Protein AF-A0A1Z8ZMF3-F1 (afdb_monomer)

Mean predicted aligned error: 8.57 Å

Radius of gyration: 17.31 Å; Cα contacts (8 Å, |Δi|>4): 51; chains: 1; bounding box: 37×16×49 Å

Structure (mmCIF, N/CA/C/O backbone):
data_AF-A0A1Z8ZMF3-F1
#
_entry.id   AF-A0A1Z8ZMF3-F1
#
loop_
_atom_site.group_PDB
_atom_site.id
_atom_site.type_symbol
_atom_site.label_atom_id
_atom_site.label_alt_id
_atom_site.label_comp_id
_atom_site.label_asym_id
_atom_site.label_entity_id
_atom_site.label_seq_id
_atom_site.pdbx_PDB_ins_code
_atom_site.Cartn_x
_atom_site.Cartn_y
_atom_site.Cartn_z
_atom_site.occupancy
_atom_site.B_iso_or_equiv
_atom_site.auth_seq_id
_atom_site.auth_comp_id
_atom_site.auth_asym_id
_atom_site.auth_atom_id
_atom_site.pdbx_PDB_model_num
ATOM 1 N N . MET A 1 1 ? -14.243 -5.487 26.532 1.00 49.50 1 MET A N 1
ATOM 2 C CA . MET A 1 1 ? -15.171 -5.182 25.422 1.00 49.50 1 MET A CA 1
ATOM 3 C C . MET A 1 1 ? -14.603 -4.172 24.410 1.00 49.50 1 MET A C 1
ATOM 5 O O . MET A 1 1 ? -14.605 -4.503 23.241 1.00 49.50 1 MET A O 1
ATOM 9 N N . LYS A 1 2 ? -13.911 -3.077 24.791 1.00 56.62 2 LYS A N 1
ATOM 10 C CA . LYS A 1 2 ? -13.139 -2.220 23.836 1.00 56.62 2 LYS A CA 1
ATOM 11 C C . LYS A 1 2 ? -12.019 -2.920 23.024 1.00 56.62 2 LYS A C 1
ATOM 13 O O . LYS A 1 2 ? -11.589 -2.413 21.992 1.00 56.62 2 LYS A O 1
ATOM 18 N N . LYS A 1 3 ? -11.527 -4.078 23.487 1.00 59.25 3 LYS A N 1
ATOM 19 C CA . LYS A 1 3 ? -10.398 -4.810 22.874 1.00 59.25 3 LYS A CA 1
ATOM 20 C C . LYS A 1 3 ? -10.718 -5.386 21.487 1.00 59.25 3 LYS A C 1
ATOM 22 O O . LYS A 1 3 ? -9.824 -5.420 20.648 1.00 59.25 3 LYS A O 1
ATOM 27 N N . ASN A 1 4 ? -11.959 -5.815 21.239 1.00 67.56 4 ASN A N 1
ATOM 28 C CA . ASN A 1 4 ? -12.325 -6.446 19.965 1.00 67.56 4 ASN A CA 1
ATOM 29 C C . ASN A 1 4 ? -12.343 -5.433 18.819 1.00 67.56 4 ASN A C 1
ATOM 31 O O . ASN A 1 4 ? -11.802 -5.722 17.754 1.00 67.56 4 ASN A O 1
ATOM 35 N N . TYR A 1 5 ? -12.858 -4.230 19.077 1.00 70.88 5 TYR A N 1
ATOM 36 C CA . TYR A 1 5 ? -12.809 -3.122 18.128 1.00 70.88 5 TYR A CA 1
ATOM 37 C C . TYR A 1 5 ? -11.363 -2.735 17.790 1.00 70.88 5 TYR A C 1
ATOM 39 O O . TYR A 1 5 ? -10.981 -2.685 16.623 1.00 70.88 5 TYR A O 1
ATOM 47 N N . TRP A 1 6 ? -10.518 -2.56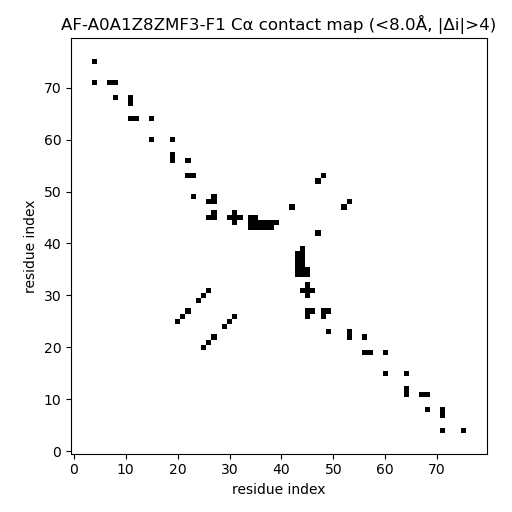3 18.816 1.00 72.06 6 TRP A N 1
ATOM 48 C CA . TRP A 1 6 ? -9.113 -2.196 18.624 1.00 72.06 6 TRP A CA 1
ATOM 49 C C . TRP A 1 6 ? -8.334 -3.247 17.826 1.00 72.06 6 TRP A C 1
ATOM 51 O O . TRP A 1 6 ? -7.631 -2.902 16.882 1.00 72.06 6 TRP A O 1
ATOM 61 N N . ASN A 1 7 ? -8.506 -4.535 18.143 1.00 78.56 7 ASN A N 1
ATOM 62 C CA . ASN A 1 7 ? -7.863 -5.618 17.397 1.00 78.56 7 ASN A CA 1
ATOM 63 C C . ASN A 1 7 ? -8.343 -5.701 15.941 1.00 78.56 7 ASN A C 1
ATOM 65 O O . ASN A 1 7 ? -7.544 -6.021 15.062 1.00 78.56 7 ASN A O 1
ATOM 69 N N . ALA A 1 8 ? -9.622 -5.428 15.671 1.00 81.00 8 ALA A N 1
ATOM 70 C CA . ALA A 1 8 ? -10.170 -5.475 14.320 1.00 81.00 8 ALA A CA 1
ATOM 71 C C . ALA A 1 8 ? -9.610 -4.339 13.445 1.00 81.00 8 ALA A C 1
ATOM 73 O O . ALA A 1 8 ? -9.135 -4.596 12.336 1.00 81.00 8 ALA A O 1
ATOM 74 N N . SER A 1 9 ? -9.567 -3.114 13.976 1.00 80.44 9 SER A N 1
ATOM 75 C CA . SER A 1 9 ? -8.954 -1.963 13.303 1.00 80.44 9 SER A CA 1
ATOM 76 C C . SER A 1 9 ? -7.448 -2.155 13.112 1.00 80.44 9 SER A C 1
ATOM 78 O O . SER A 1 9 ? -6.930 -1.912 12.025 1.00 80.44 9 SER A O 1
ATOM 80 N N . LEU A 1 10 ? -6.745 -2.687 14.121 1.00 83.56 10 LEU A N 1
ATOM 81 C CA . LEU A 1 10 ? -5.313 -2.980 14.028 1.00 83.56 10 LEU A CA 1
ATOM 82 C C . LEU A 1 10 ? -5.019 -4.034 12.952 1.00 83.56 10 LEU A C 1
ATOM 84 O O . LEU A 1 10 ? -4.067 -3.886 12.193 1.00 83.56 10 LEU A O 1
ATOM 88 N N . ARG A 1 11 ? -5.851 -5.079 12.852 1.00 86.44 11 ARG A N 1
ATOM 89 C CA . ARG A 1 11 ? -5.719 -6.136 11.841 1.00 86.44 11 ARG A CA 1
ATOM 90 C C . ARG A 1 11 ? -5.974 -5.616 10.424 1.00 86.44 11 ARG A C 1
ATOM 92 O O . ARG A 1 11 ? -5.290 -6.062 9.505 1.00 86.44 11 ARG A O 1
ATOM 99 N N . LEU A 1 12 ? -6.900 -4.668 10.241 1.00 86.69 12 LEU A N 1
ATOM 100 C CA . LEU A 1 12 ? -7.064 -3.965 8.963 1.00 86.69 12 LEU A CA 1
ATOM 101 C C . LEU A 1 12 ? -5.811 -3.171 8.606 1.00 86.69 12 LEU A C 1
ATOM 103 O O . LEU A 1 12 ? -5.278 -3.350 7.515 1.00 86.69 12 LEU A O 1
ATOM 107 N N . THR A 1 13 ? -5.322 -2.337 9.526 1.00 86.75 13 THR A N 1
ATOM 108 C CA . THR A 1 13 ? -4.127 -1.516 9.296 1.00 86.75 13 THR A CA 1
ATOM 109 C C . THR A 1 13 ? -2.911 -2.382 8.971 1.00 86.75 13 THR A C 1
ATOM 111 O O . THR A 1 13 ? -2.208 -2.095 8.008 1.00 86.75 13 THR A O 1
ATOM 114 N N . LEU A 1 14 ? -2.698 -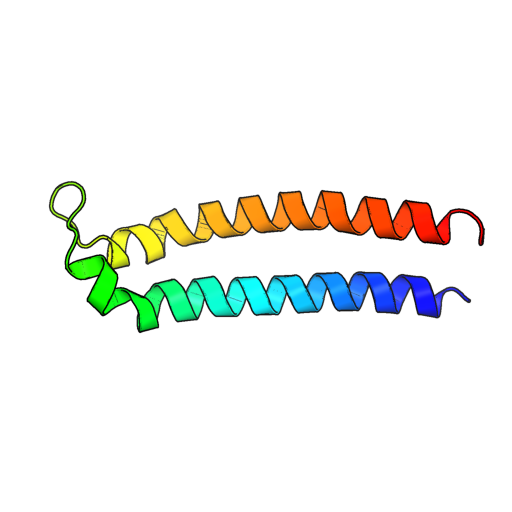3.482 9.703 1.00 88.75 14 LEU A N 1
ATOM 115 C CA . LEU A 1 14 ? -1.636 -4.456 9.423 1.00 88.75 14 LEU A CA 1
ATOM 116 C C . LEU A 1 14 ? -1.792 -5.096 8.040 1.00 88.75 14 LEU A C 1
ATOM 118 O O . LEU A 1 14 ? -0.815 -5.183 7.305 1.00 88.75 14 LEU A O 1
ATOM 122 N N . GLY A 1 15 ? -3.011 -5.495 7.663 1.00 88.56 15 GLY A N 1
ATOM 123 C CA . GLY A 1 15 ? -3.287 -6.053 6.340 1.00 88.56 15 GLY A CA 1
ATOM 124 C C . GLY A 1 15 ? -2.988 -5.063 5.214 1.00 88.56 15 GLY A C 1
ATOM 125 O O . GLY A 1 15 ? -2.337 -5.424 4.235 1.00 88.56 15 GLY A O 1
ATOM 126 N N . LEU A 1 16 ? -3.394 -3.801 5.368 1.00 86.75 16 LEU A N 1
ATOM 127 C CA . LEU A 1 16 ? -3.069 -2.752 4.403 1.00 86.75 16 LEU A CA 1
ATOM 128 C C . LEU A 1 16 ? -1.572 -2.471 4.334 1.00 86.75 16 LEU A C 1
ATOM 130 O O . LEU A 1 16 ? -1.060 -2.265 3.241 1.00 86.75 16 LEU A O 1
ATOM 134 N N . LEU A 1 17 ? -0.869 -2.491 5.466 1.00 8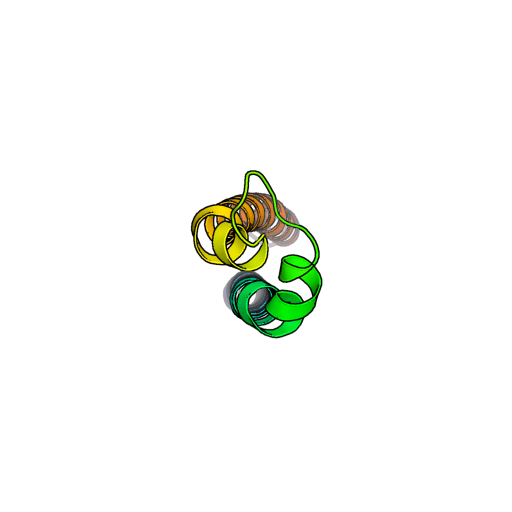7.44 17 LEU A N 1
ATOM 135 C CA . LEU A 1 17 ? 0.578 -2.304 5.504 1.00 87.44 17 LEU A CA 1
ATOM 136 C C . LEU A 1 17 ? 1.304 -3.453 4.791 1.00 87.44 17 LEU A C 1
ATOM 138 O O . LEU A 1 17 ? 2.254 -3.214 4.052 1.00 87.44 17 LEU A O 1
ATOM 142 N N . SER A 1 18 ? 0.829 -4.691 4.959 1.00 87.50 18 SER A N 1
ATOM 143 C CA . SER A 1 18 ? 1.342 -5.852 4.227 1.00 87.50 18 SER A CA 1
ATOM 144 C C . SER A 1 18 ? 1.082 -5.740 2.727 1.00 87.50 18 SER A C 1
ATOM 146 O O . SER A 1 18 ? 1.989 -6.005 1.946 1.00 87.50 18 SER A O 1
ATOM 148 N N . ILE A 1 19 ? -0.114 -5.314 2.305 1.00 85.50 19 ILE A N 1
ATOM 149 C CA . ILE A 1 19 ? -0.415 -5.089 0.881 1.00 85.50 19 ILE A CA 1
ATOM 150 C C . ILE A 1 19 ? 0.449 -3.954 0.334 1.00 85.50 19 ILE A C 1
ATOM 152 O O . ILE A 1 19 ? 1.040 -4.096 -0.728 1.00 85.50 19 ILE A O 1
ATOM 156 N N . TRP A 1 20 ? 0.572 -2.850 1.066 1.00 85.62 20 TRP A N 1
ATOM 157 C CA . TRP A 1 20 ? 1.432 -1.735 0.692 1.00 85.62 20 TRP A CA 1
ATOM 158 C C . TRP A 1 20 ? 2.886 -2.178 0.515 1.00 85.62 20 TRP A C 1
ATOM 160 O O . TRP A 1 20 ? 3.514 -1.822 -0.481 1.00 85.62 20 TRP A O 1
ATOM 170 N N . PHE A 1 21 ? 3.400 -2.998 1.435 1.00 85.06 21 PHE A N 1
ATOM 171 C CA . PHE A 1 21 ? 4.738 -3.572 1.351 1.00 85.06 21 PHE A CA 1
ATOM 172 C C . PHE A 1 21 ? 4.872 -4.502 0.142 1.00 85.06 21 PHE A C 1
ATOM 174 O O . PHE A 1 21 ? 5.802 -4.350 -0.643 1.00 85.06 21 PHE A O 1
ATOM 181 N N . LEU A 1 22 ? 3.921 -5.415 -0.068 1.00 84.19 22 LEU A N 1
ATOM 182 C CA . LEU A 1 22 ? 3.918 -6.325 -1.215 1.00 84.19 22 LEU A CA 1
ATOM 183 C C . LEU A 1 22 ? 3.823 -5.589 -2.544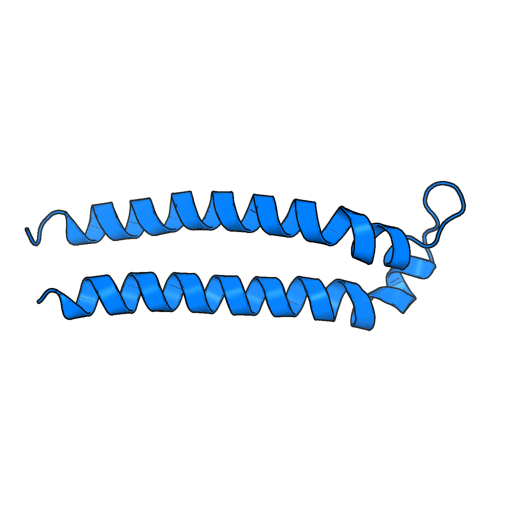 1.00 84.19 22 LEU A C 1
ATOM 185 O O . LEU A 1 22 ? 4.459 -5.998 -3.503 1.00 84.19 22 LEU A O 1
ATOM 189 N N . VAL A 1 23 ? 3.054 -4.511 -2.627 1.00 77.25 23 VAL A N 1
ATOM 190 C CA . VAL A 1 23 ? 2.935 -3.756 -3.868 1.00 77.25 23 VAL A CA 1
ATOM 191 C C . VAL A 1 23 ? 4.169 -2.881 -4.081 1.00 77.25 23 VAL A C 1
ATOM 193 O O . VAL A 1 23 ? 4.732 -2.894 -5.167 1.00 77.25 23 VAL A O 1
ATOM 196 N N . SER A 1 24 ? 4.663 -2.187 -3.057 1.00 78.00 24 SER A N 1
ATOM 197 C CA . SER A 1 24 ? 5.861 -1.344 -3.189 1.00 78.00 24 SER A CA 1
ATOM 198 C C . SER A 1 24 ? 7.112 -2.177 -3.491 1.00 78.00 24 SER A C 1
ATOM 200 O O . SER A 1 24 ? 7.908 -1.816 -4.354 1.00 78.00 24 SER A O 1
ATOM 202 N N . PHE A 1 25 ? 7.269 -3.321 -2.821 1.00 76.56 25 PHE A N 1
ATOM 203 C CA . PHE A 1 25 ? 8.422 -4.210 -2.969 1.00 76.56 25 PHE A CA 1
ATOM 204 C C . PHE 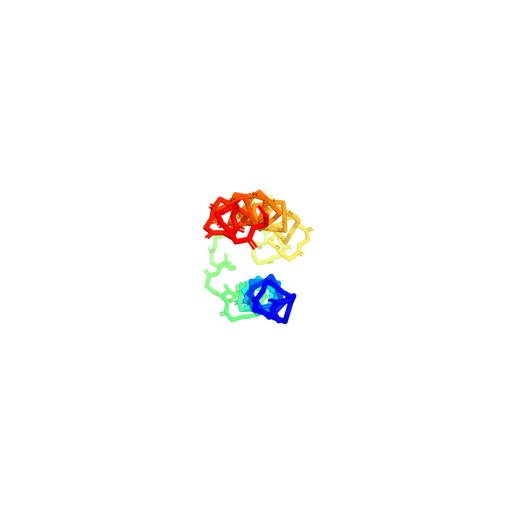A 1 25 ? 8.238 -5.196 -4.132 1.00 76.56 25 PHE A C 1
ATOM 206 O O . PHE A 1 25 ? 9.126 -5.368 -4.960 1.00 76.56 25 PHE A O 1
ATOM 213 N N . GLY A 1 26 ? 7.063 -5.814 -4.250 1.00 72.94 26 GLY A N 1
ATOM 214 C CA . GLY A 1 26 ? 6.751 -6.804 -5.282 1.00 72.94 26 GLY A CA 1
ATOM 215 C C . GLY A 1 26 ? 6.529 -6.197 -6.666 1.00 72.94 26 GLY A C 1
ATOM 216 O O . GLY A 1 26 ? 7.074 -6.714 -7.638 1.00 72.94 26 GLY A O 1
ATOM 217 N N . ALA A 1 27 ? 5.811 -5.074 -6.783 1.00 65.94 27 ALA A N 1
ATOM 218 C CA . ALA A 1 27 ? 5.678 -4.400 -8.078 1.00 65.94 27 ALA A CA 1
ATOM 219 C C . ALA A 1 27 ? 6.961 -3.643 -8.466 1.00 65.94 27 ALA A C 1
ATOM 221 O O . ALA A 1 27 ? 7.306 -3.579 -9.641 1.00 65.94 27 ALA A O 1
ATOM 222 N N . GLY A 1 28 ? 7.692 -3.106 -7.480 1.00 63.62 28 GLY A N 1
ATOM 223 C CA . GLY A 1 28 ? 8.912 -2.327 -7.711 1.00 63.62 28 GLY A CA 1
ATOM 224 C C . GLY A 1 28 ? 10.176 -3.144 -8.014 1.00 63.62 28 GLY A C 1
ATOM 225 O O . GLY A 1 28 ? 11.077 -2.613 -8.668 1.00 63.62 28 GLY A O 1
ATOM 226 N N . ILE A 1 29 ? 10.264 -4.399 -7.544 1.00 66.31 29 ILE A N 1
ATOM 227 C CA . ILE A 1 29 ? 11.454 -5.265 -7.688 1.00 66.31 29 ILE A CA 1
ATOM 228 C C . ILE A 1 29 ? 11.135 -6.545 -8.468 1.00 66.31 29 ILE A C 1
ATOM 230 O O . ILE A 1 29 ? 11.833 -6.849 -9.424 1.00 66.31 29 ILE A O 1
ATOM 234 N N . LEU A 1 30 ? 10.082 -7.281 -8.098 1.00 64.81 30 LEU A N 1
ATOM 235 C CA . LEU A 1 30 ? 9.756 -8.592 -8.687 1.00 64.81 30 LEU A CA 1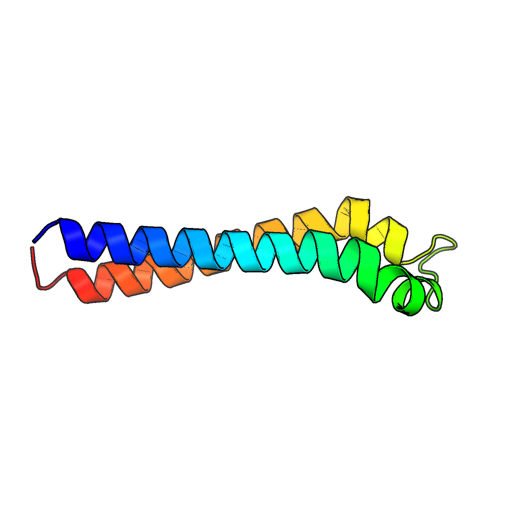
ATOM 236 C C . LEU A 1 30 ? 9.126 -8.474 -10.081 1.00 64.81 30 LEU A C 1
ATOM 238 O O . LEU A 1 30 ? 9.439 -9.251 -10.975 1.00 64.81 30 LEU A O 1
ATOM 242 N N . PHE A 1 31 ? 8.257 -7.483 -10.274 1.00 63.78 31 PHE A N 1
ATOM 243 C CA . PHE A 1 31 ? 7.672 -7.172 -11.581 1.00 63.78 31 PHE A CA 1
ATOM 244 C C . PHE A 1 31 ? 8.485 -6.158 -12.383 1.00 63.78 31 PHE A C 1
ATOM 246 O O . PHE A 1 31 ? 8.087 -5.848 -13.501 1.00 63.78 31 PHE A O 1
ATOM 253 N N . ARG A 1 32 ? 9.619 -5.666 -11.863 1.00 63.59 32 ARG A N 1
ATOM 254 C CA . ARG A 1 32 ? 10.469 -4.708 -12.582 1.00 63.59 32 ARG A CA 1
ATOM 255 C C . ARG A 1 32 ? 10.911 -5.265 -13.933 1.00 63.59 32 ARG A C 1
ATOM 257 O O . ARG A 1 32 ? 10.686 -4.604 -14.934 1.00 63.59 32 ARG A O 1
ATOM 264 N N . ASP A 1 33 ? 11.430 -6.492 -13.971 1.00 61.69 33 ASP A N 1
ATOM 265 C CA . ASP A 1 33 ? 11.886 -7.129 -15.217 1.00 61.69 33 ASP A CA 1
ATOM 266 C C . ASP A 1 33 ? 10.746 -7.384 -16.222 1.00 61.69 33 ASP A C 1
ATOM 268 O O . ASP A 1 33 ? 10.948 -7.305 -17.432 1.00 61.69 33 ASP A O 1
ATOM 272 N N . PHE A 1 34 ? 9.528 -7.661 -15.740 1.00 67.06 34 PHE A N 1
ATOM 273 C CA . PHE A 1 34 ? 8.357 -7.868 -16.603 1.00 67.06 34 PHE A CA 1
ATOM 274 C C . PHE A 1 34 ? 7.772 -6.544 -17.114 1.00 67.06 34 PHE A C 1
ATOM 276 O O . PHE A 1 34 ? 7.316 -6.452 -18.251 1.00 67.06 34 PHE A O 1
ATOM 283 N N . LEU A 1 35 ? 7.790 -5.503 -16.280 1.00 61.78 35 LEU A N 1
ATOM 284 C CA . LEU A 1 35 ? 7.307 -4.169 -16.620 1.00 61.78 35 LEU A CA 1
ATOM 285 C C . LEU A 1 35 ? 8.295 -3.414 -17.512 1.00 61.78 35 LEU A C 1
ATOM 287 O O . LEU A 1 35 ? 7.847 -2.692 -18.392 1.00 61.78 35 LEU A O 1
ATOM 291 N N . ASP A 1 36 ? 9.604 -3.622 -17.367 1.00 63.56 36 ASP A N 1
ATOM 292 C CA . ASP A 1 36 ? 10.632 -3.009 -18.225 1.00 63.56 36 ASP A CA 1
ATOM 293 C C . ASP A 1 36 ? 10.564 -3.470 -19.689 1.00 63.56 36 ASP A C 1
ATOM 295 O O . ASP A 1 36 ? 11.089 -2.788 -20.570 1.00 63.56 36 ASP A O 1
ATOM 299 N N . GLN A 1 37 ? 9.857 -4.568 -19.992 1.00 65.81 37 GLN A N 1
ATOM 300 C CA . GLN A 1 37 ? 9.519 -4.916 -21.379 1.00 65.81 37 GLN A CA 1
ATOM 301 C C . GLN A 1 37 ? 8.580 -3.893 -22.033 1.00 65.81 37 GLN A C 1
ATOM 303 O O . GLN A 1 37 ? 8.573 -3.756 -23.258 1.00 65.81 37 GLN A O 1
ATOM 308 N N . TYR A 1 38 ? 7.804 -3.158 -21.237 1.00 65.94 38 TYR A N 1
ATOM 309 C CA . TYR A 1 38 ? 6.887 -2.134 -21.707 1.00 65.94 38 TYR A CA 1
ATOM 310 C C . TYR A 1 38 ? 7.444 -0.752 -21.345 1.00 65.94 38 TYR A C 1
ATOM 312 O O . TYR A 1 38 ? 7.460 -0.327 -20.197 1.00 65.94 38 TYR A O 1
ATOM 320 N N . ASN A 1 39 ? 7.903 -0.005 -22.344 1.00 64.38 39 ASN A N 1
ATOM 321 C CA . ASN A 1 39 ? 8.374 1.363 -22.140 1.00 64.38 39 ASN A CA 1
ATOM 322 C C . ASN A 1 39 ? 7.216 2.337 -22.369 1.00 64.38 39 ASN A C 1
ATOM 324 O O . ASN A 1 39 ? 6.675 2.406 -23.473 1.00 64.38 39 ASN A O 1
ATOM 328 N N . ILE A 1 40 ? 6.845 3.116 -21.351 1.00 64.88 40 ILE A N 1
ATOM 329 C CA . ILE A 1 40 ? 5.890 4.219 -21.516 1.00 64.88 40 ILE A CA 1
ATOM 330 C C . ILE A 1 40 ? 6.693 5.503 -21.706 1.00 64.88 40 ILE A C 1
ATOM 332 O O . ILE A 1 40 ? 7.394 5.956 -20.805 1.00 64.88 40 ILE A O 1
ATOM 336 N N . GLY A 1 41 ? 6.603 6.092 -22.901 1.00 67.50 41 GLY A N 1
ATOM 337 C CA . GLY A 1 41 ? 7.211 7.396 -23.193 1.00 67.50 41 GLY A CA 1
ATOM 338 C C . GLY A 1 41 ? 8.746 7.415 -23.210 1.00 67.50 41 GLY A C 1
ATOM 339 O O . GLY A 1 41 ? 9.330 8.479 -23.048 1.00 67.50 41 GLY A O 1
ATOM 340 N N . GLY A 1 42 ? 9.399 6.261 -23.396 1.00 69.38 42 GLY A N 1
ATOM 341 C CA . GLY A 1 42 ? 10.864 6.138 -23.451 1.00 69.38 42 GLY A CA 1
ATOM 342 C C . GLY A 1 42 ? 11.545 5.843 -22.110 1.00 69.38 42 GLY A C 1
ATOM 343 O O . GLY A 1 42 ? 12.757 5.650 -22.092 1.00 69.38 42 GLY A O 1
ATOM 344 N N . ALA A 1 43 ? 10.784 5.761 -21.011 1.00 65.88 43 ALA A N 1
ATOM 345 C CA . ALA A 1 43 ? 11.272 5.306 -19.713 1.00 65.88 43 ALA A CA 1
ATOM 346 C C . ALA A 1 43 ? 10.706 3.911 -19.371 1.00 65.88 43 ALA A C 1
ATOM 348 O O . ALA A 1 43 ? 9.544 3.628 -19.698 1.00 65.88 43 ALA A O 1
ATOM 349 N N . PRO A 1 44 ? 11.488 3.059 -18.684 1.00 71.44 44 PRO A N 1
ATOM 350 C CA . PRO A 1 44 ? 11.018 1.757 -18.238 1.00 71.44 44 PRO A CA 1
ATOM 35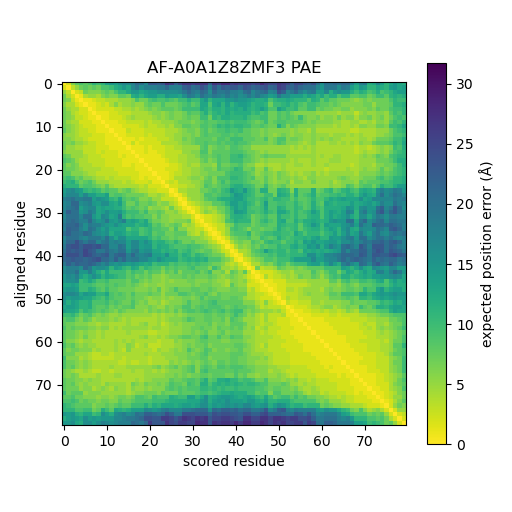1 C C . PRO A 1 44 ? 9.820 1.899 -17.290 1.00 71.44 44 PRO A C 1
ATOM 353 O O . PRO A 1 44 ? 9.857 2.697 -16.344 1.00 71.44 44 PRO A O 1
ATOM 356 N N . LEU A 1 45 ? 8.748 1.130 -17.518 1.00 70.81 45 LEU A N 1
ATOM 357 C CA . LEU A 1 45 ? 7.543 1.175 -16.678 1.00 70.81 45 LEU A CA 1
ATOM 358 C C . LEU A 1 45 ? 7.850 0.871 -15.211 1.00 70.81 45 LEU A C 1
ATOM 360 O O . LEU A 1 45 ? 7.221 1.459 -14.332 1.00 70.81 45 LEU A O 1
ATOM 364 N N . GLY A 1 46 ? 8.838 0.011 -14.936 1.00 71.88 46 GLY A N 1
ATOM 365 C CA . GLY A 1 46 ? 9.279 -0.276 -13.573 1.00 71.88 46 GLY A CA 1
ATOM 366 C C . GLY A 1 46 ? 9.777 0.975 -12.841 1.00 71.88 46 GLY A C 1
ATOM 367 O O . GLY A 1 46 ? 9.507 1.150 -11.651 1.00 71.88 46 GLY A O 1
ATOM 368 N N . PHE A 1 47 ? 10.433 1.895 -13.555 1.00 72.06 47 PHE A N 1
ATOM 369 C CA . PHE A 1 47 ? 10.920 3.157 -12.995 1.00 72.06 47 PHE A CA 1
ATOM 370 C C . PHE A 1 47 ? 9.776 4.144 -12.723 1.00 72.06 47 PHE A C 1
ATOM 372 O O . PHE A 1 47 ? 9.692 4.725 -11.639 1.00 72.06 47 PHE A O 1
ATOM 379 N N . TRP A 1 48 ? 8.844 4.281 -13.671 1.00 75.69 48 TRP A N 1
ATOM 380 C CA . TRP A 1 48 ? 7.641 5.102 -13.494 1.00 75.69 48 TRP A CA 1
ATOM 381 C C . TRP A 1 48 ? 6.784 4.610 -12.320 1.00 75.69 48 TRP A C 1
ATOM 383 O O . TRP A 1 48 ? 6.279 5.405 -11.524 1.00 75.69 48 TRP A O 1
ATOM 393 N N . PHE A 1 49 ? 6.664 3.291 -12.165 1.00 73.31 49 PHE A N 1
ATOM 394 C CA . PHE A 1 49 ? 5.882 2.691 -11.093 1.00 73.31 49 PHE A CA 1
ATOM 395 C C . PHE A 1 49 ? 6.523 2.895 -9.715 1.00 73.31 49 PHE A C 1
ATOM 397 O O . PHE A 1 49 ? 5.821 3.170 -8.742 1.00 73.31 49 PHE A O 1
ATOM 404 N N . ALA A 1 50 ? 7.855 2.837 -9.634 1.00 73.06 50 ALA A N 1
ATOM 405 C CA . ALA A 1 50 ? 8.581 3.121 -8.399 1.00 73.06 50 ALA A CA 1
ATOM 406 C C . ALA A 1 50 ? 8.369 4.568 -7.918 1.00 73.06 50 ALA A C 1
ATOM 408 O O . ALA A 1 50 ? 8.237 4.803 -6.716 1.00 73.06 50 ALA A O 1
ATOM 409 N N . GLN A 1 51 ? 8.301 5.527 -8.848 1.00 71.88 51 GLN A N 1
ATOM 410 C CA . GLN A 1 51 ? 8.241 6.951 -8.520 1.00 71.88 51 GLN A CA 1
ATOM 411 C C . GLN A 1 51 ? 6.813 7.499 -8.392 1.00 71.88 51 GLN A C 1
ATOM 413 O O . GLN A 1 51 ? 6.509 8.163 -7.407 1.00 71.88 51 GLN A O 1
ATOM 418 N N . GLN A 1 52 ? 5.937 7.202 -9.356 1.00 77.12 52 GLN A N 1
ATOM 419 C CA . GLN A 1 52 ? 4.553 7.692 -9.392 1.00 77.12 52 GLN A CA 1
ATOM 420 C C . GLN A 1 52 ? 3.524 6.583 -9.141 1.00 77.12 52 GLN A C 1
ATOM 422 O O . GLN A 1 52 ? 2.472 6.836 -8.562 1.00 77.12 52 GLN A O 1
ATOM 427 N N . GLY A 1 53 ? 3.813 5.333 -9.511 1.00 79.12 53 GLY A N 1
ATOM 428 C CA . GLY A 1 53 ? 2.893 4.213 -9.266 1.00 79.12 53 GLY A CA 1
ATOM 429 C C . GLY A 1 53 ? 2.621 3.973 -7.776 1.00 79.12 53 GLY A C 1
ATOM 430 O O . GLY A 1 53 ? 1.471 3.778 -7.377 1.00 79.12 53 GLY A O 1
ATOM 431 N N . SER A 1 54 ? 3.658 4.061 -6.938 1.00 78.31 54 SER A N 1
ATOM 432 C CA . SER A 1 54 ? 3.554 3.821 -5.492 1.00 78.31 54 SER A CA 1
ATOM 433 C C . SER A 1 54 ? 2.576 4.774 -4.797 1.00 78.31 54 SER A C 1
ATOM 435 O O . SER A 1 54 ? 1.812 4.337 -3.931 1.00 78.31 54 SER A O 1
ATOM 437 N N . ILE A 1 55 ? 2.522 6.046 -5.211 1.00 83.56 55 ILE A N 1
ATOM 438 C CA . ILE A 1 55 ? 1.614 7.020 -4.600 1.00 83.56 55 ILE A CA 1
ATOM 439 C C . ILE A 1 55 ? 0.154 6.789 -5.006 1.00 83.56 55 ILE A C 1
ATOM 441 O O . ILE A 1 55 ? -0.730 6.906 -4.159 1.00 83.56 55 ILE A O 1
ATOM 445 N N . TYR A 1 56 ? -0.120 6.361 -6.245 1.00 84.62 56 TYR A N 1
ATOM 446 C CA . TYR A 1 56 ? -1.480 5.983 -6.657 1.00 84.62 56 TYR A CA 1
ATOM 447 C C . TYR A 1 56 ? -2.006 4.791 -5.855 1.00 84.62 56 TYR A C 1
ATOM 449 O O . TYR A 1 56 ? -3.134 4.817 -5.362 1.00 84.62 56 TYR A O 1
ATOM 457 N N . ILE A 1 57 ? -1.172 3.767 -5.671 1.00 83.06 57 ILE A N 1
ATOM 458 C CA . ILE A 1 57 ? -1.505 2.598 -4.848 1.00 83.06 57 ILE A CA 1
ATOM 459 C C . ILE A 1 57 ? -1.767 3.015 -3.404 1.00 83.06 57 ILE A C 1
ATOM 461 O O . ILE A 1 57 ? -2.727 2.550 -2.792 1.00 83.06 57 ILE A O 1
ATOM 465 N N . PHE A 1 58 ? -0.938 3.908 -2.866 1.00 84.56 58 PHE A N 1
ATOM 466 C CA . PHE A 1 58 ? -1.107 4.423 -1.515 1.00 84.56 58 PHE A CA 1
ATOM 467 C C . PHE A 1 58 ? -2.461 5.126 -1.337 1.00 84.56 58 PHE A C 1
ATOM 469 O O . PHE A 1 58 ? -3.178 4.845 -0.379 1.00 84.56 58 PHE A O 1
ATOM 476 N N . VAL A 1 59 ? -2.872 5.962 -2.294 1.00 88.94 59 VAL A N 1
ATOM 477 C CA . VAL A 1 59 ? -4.190 6.619 -2.270 1.00 88.94 59 VAL A CA 1
ATOM 478 C C . VAL A 1 59 ? -5.332 5.598 -2.346 1.00 88.94 59 VAL A C 1
ATOM 480 O O . VAL A 1 59 ? -6.280 5.687 -1.565 1.00 88.94 59 VAL A O 1
ATOM 483 N N . ILE A 1 60 ? -5.239 4.596 -3.228 1.00 88.81 60 ILE A N 1
ATOM 484 C CA . ILE A 1 60 ? -6.243 3.520 -3.337 1.00 88.81 60 ILE A CA 1
ATOM 485 C C . ILE A 1 60 ? -6.374 2.758 -2.010 1.00 88.81 60 ILE A C 1
ATOM 487 O O . ILE A 1 60 ? -7.487 2.482 -1.559 1.00 88.81 60 ILE A O 1
ATOM 491 N N . LEU A 1 61 ? -5.250 2.460 -1.353 1.00 87.81 61 LEU A N 1
ATOM 492 C CA . LEU A 1 61 ? -5.231 1.812 -0.043 1.00 87.81 61 LEU A CA 1
ATOM 493 C C . LEU A 1 61 ? -5.919 2.663 1.028 1.00 87.81 61 LEU A C 1
ATOM 495 O O . LEU A 1 61 ? -6.675 2.114 1.825 1.00 87.81 61 LEU A O 1
ATOM 499 N N . ILE A 1 62 ? -5.731 3.987 1.030 1.00 87.50 62 ILE A N 1
ATOM 500 C CA . ILE A 1 62 ? -6.431 4.886 1.963 1.00 87.50 62 ILE A CA 1
ATOM 501 C C . ILE A 1 62 ? -7.945 4.853 1.729 1.00 87.50 62 ILE A C 1
ATOM 503 O O . ILE A 1 62 ? -8.711 4.724 2.684 1.00 87.50 62 ILE A O 1
ATOM 507 N N . PHE A 1 63 ? -8.402 4.915 0.476 1.00 91.06 63 PHE A 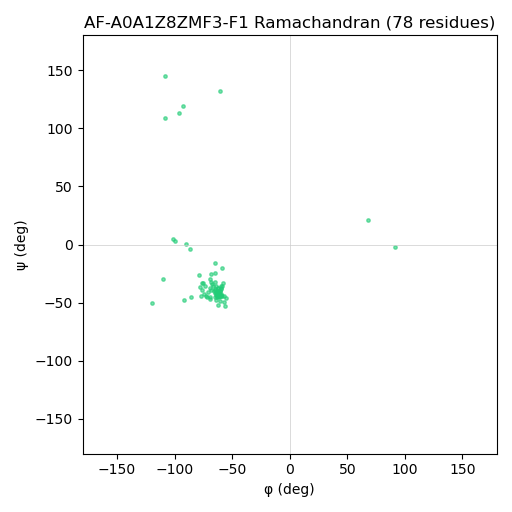N 1
ATOM 508 C CA . PHE A 1 63 ? -9.832 4.791 0.178 1.00 91.06 63 PHE A CA 1
ATOM 509 C C . PHE A 1 63 ? -10.396 3.449 0.655 1.00 91.06 63 PHE A C 1
ATOM 511 O O . PHE A 1 63 ? -11.460 3.406 1.278 1.00 91.06 63 PHE A O 1
ATOM 518 N N . TYR A 1 64 ? -9.663 2.359 0.421 1.00 89.50 64 TYR A N 1
ATOM 519 C CA . TYR A 1 64 ? -10.050 1.033 0.887 1.00 89.50 64 TYR A CA 1
ATOM 520 C C . TYR A 1 64 ? -10.088 0.948 2.419 1.00 89.50 64 TYR A C 1
ATOM 522 O O . TYR A 1 64 ? -11.034 0.393 2.975 1.00 89.50 64 TYR A O 1
ATOM 530 N N . TYR A 1 65 ? -9.116 1.550 3.111 1.00 88.12 65 TYR A N 1
ATOM 531 C CA . TYR A 1 65 ? -9.114 1.671 4.569 1.00 88.12 65 TYR A CA 1
ATOM 532 C C . TYR A 1 65 ? -10.378 2.368 5.070 1.00 88.12 65 TYR A C 1
ATOM 534 O O . TYR A 1 65 ? -11.085 1.817 5.909 1.00 88.12 65 TYR A O 1
ATOM 542 N N . CYS A 1 66 ? -10.685 3.552 4.529 1.00 86.56 66 CYS A N 1
ATOM 543 C CA . CYS A 1 66 ? -11.858 4.339 4.911 1.00 86.56 66 CYS A CA 1
ATOM 544 C C . CYS A 1 66 ? -13.164 3.566 4.688 1.00 86.56 66 CYS A C 1
ATOM 546 O O . CYS A 1 66 ? -14.099 3.686 5.478 1.00 86.56 66 CYS A O 1
ATOM 548 N N . PHE A 1 67 ? -13.244 2.748 3.639 1.00 87.31 67 PHE A N 1
ATOM 549 C CA . PHE A 1 67 ? -14.400 1.885 3.415 1.00 87.31 67 PHE A CA 1
ATOM 550 C C . PHE A 1 67 ? -14.454 0.717 4.413 1.00 87.31 67 PHE A C 1
ATOM 552 O O . PHE A 1 67 ? -15.498 0.435 5.003 1.00 87.31 67 PHE A O 1
ATOM 559 N N . ALA A 1 68 ? -13.324 0.049 4.639 1.00 86.81 68 ALA A N 1
ATOM 560 C CA . ALA A 1 68 ? -13.240 -1.114 5.510 1.00 86.81 68 ALA A CA 1
ATOM 561 C C . ALA A 1 68 ? -13.460 -0.761 6.990 1.00 86.81 68 ALA A C 1
ATOM 563 O O . ALA A 1 68 ? -14.149 -1.502 7.691 1.00 86.81 68 ALA A O 1
ATOM 564 N N . ILE A 1 69 ? -12.935 0.378 7.456 1.00 84.19 69 ILE A N 1
ATOM 565 C CA . ILE A 1 69 ? -13.123 0.849 8.831 1.00 84.19 69 ILE A CA 1
ATOM 566 C C . ILE A 1 69 ? -14.588 1.205 9.095 1.00 84.19 69 ILE A C 1
ATOM 568 O O . ILE A 1 69 ? -15.113 0.789 10.120 1.00 84.19 69 ILE A O 1
ATOM 572 N N . ARG A 1 70 ? -15.290 1.829 8.133 1.00 84.38 70 ARG A N 1
ATOM 573 C CA . ARG A 1 70 ? -16.738 2.092 8.237 1.00 84.38 70 ARG A CA 1
ATOM 574 C C . ARG A 1 70 ? -17.539 0.801 8.393 1.00 84.38 70 ARG A C 1
ATOM 576 O O . ARG A 1 70 ? -18.466 0.748 9.189 1.00 84.38 70 ARG A O 1
ATOM 583 N N . ARG A 1 71 ? -17.148 -0.271 7.696 1.00 82.81 71 ARG A N 1
ATOM 584 C CA . ARG A 1 71 ? -17.784 -1.592 7.837 1.00 82.81 71 ARG A CA 1
ATOM 585 C C . ARG A 1 71 ? -17.508 -2.239 9.199 1.00 82.81 71 ARG A C 1
ATOM 587 O O . ARG A 1 71 ? -18.343 -2.994 9.693 1.00 82.81 71 ARG A O 1
ATOM 594 N N . ILE A 1 72 ? -16.339 -1.992 9.793 1.00 81.06 72 ILE A N 1
ATOM 595 C CA . ILE A 1 72 ? -16.046 -2.412 11.171 1.00 81.06 72 ILE A CA 1
ATOM 596 C C . ILE A 1 72 ? -16.885 -1.587 12.148 1.00 81.06 72 ILE A C 1
ATOM 598 O O . ILE A 1 72 ? -17.539 -2.171 13.003 1.00 81.06 72 ILE A O 1
ATOM 602 N N . GLU A 1 73 ? -16.935 -0.267 11.986 1.00 79.12 73 GLU A N 1
ATOM 603 C CA . GLU A 1 73 ? -17.769 0.626 12.796 1.00 79.12 73 GLU A CA 1
ATOM 604 C C . GLU A 1 73 ? -19.239 0.215 12.781 1.00 79.12 73 GLU A C 1
ATOM 606 O O . GLU A 1 73 ? -19.830 0.103 13.847 1.00 79.12 73 GLU A O 1
ATOM 611 N N . GLU A 1 74 ? -19.815 -0.097 11.616 1.00 78.69 74 GLU A N 1
ATOM 612 C CA . GLU A 1 74 ? -21.197 -0.585 11.513 1.00 78.69 74 GLU A CA 1
ATOM 613 C C . GLU A 1 74 ? -21.420 -1.897 12.270 1.00 78.69 74 GLU A C 1
ATOM 615 O O . GLU A 1 74 ? -22.438 -2.048 12.937 1.00 78.69 74 GLU A O 1
ATOM 620 N N . LYS A 1 75 ? -20.464 -2.832 12.222 1.00 74.06 75 LYS A N 1
ATOM 621 C CA . LYS A 1 75 ? -20.573 -4.118 12.931 1.00 74.06 75 LYS A CA 1
ATOM 622 C C . LYS A 1 75 ? -20.490 -3.998 14.449 1.00 74.06 75 LYS A C 1
ATOM 624 O O . LYS A 1 75 ? -21.037 -4.846 15.140 1.00 74.06 75 LYS A O 1
ATOM 629 N N . PHE A 1 76 ? -19.771 -3.001 14.955 1.00 74.75 76 PHE A N 1
ATOM 630 C CA . PHE A 1 76 ? -19.608 -2.769 16.392 1.00 74.75 76 PHE A CA 1
ATOM 631 C C . PHE A 1 76 ? -20.536 -1.663 16.921 1.00 74.75 76 PHE A C 1
ATOM 633 O O . PHE A 1 76 ? -20.481 -1.340 18.105 1.00 74.75 76 PHE A O 1
ATOM 640 N N . LYS A 1 77 ? -21.402 -1.101 16.064 1.00 65.62 77 LYS A N 1
ATOM 641 C CA . LYS A 1 77 ? -22.352 -0.036 16.414 1.00 65.62 77 LYS A CA 1
ATOM 642 C C . LYS A 1 77 ? -23.461 -0.505 17.363 1.00 65.62 77 LYS A C 1
ATOM 644 O O . LYS A 1 77 ? -23.976 0.318 18.106 1.00 65.62 77 LYS A O 1
ATOM 649 N N . ASP A 1 78 ? -23.777 -1.802 17.360 1.00 55.81 78 ASP A N 1
ATOM 650 C CA . ASP A 1 78 ? -24.792 -2.419 18.230 1.00 55.81 78 ASP A CA 1
ATOM 651 C C . ASP A 1 78 ? -24.245 -2.853 19.610 1.00 55.81 78 ASP A C 1
ATOM 653 O O . ASP A 1 78 ? -25.002 -3.327 20.453 1.00 55.81 78 ASP A O 1
ATOM 657 N N . GLU A 1 79 ? -22.936 -2.707 19.863 1.00 55.50 79 GLU A N 1
ATOM 658 C CA . GLU A 1 79 ? -22.302 -3.059 21.149 1.00 55.50 79 GLU A CA 1
ATOM 659 C C . GLU A 1 79 ? -22.026 -1.841 22.064 1.00 55.50 79 GLU A C 1
ATOM 661 O O . GLU A 1 79 ? -21.390 -2.003 23.112 1.00 55.50 79 GLU A O 1
ATOM 666 N N . VAL A 1 80 ? -22.463 -0.629 21.682 1.00 48.88 80 VAL A N 1
ATOM 667 C CA . VAL A 1 80 ? -22.248 0.630 22.432 1.00 48.88 80 VAL A CA 1
ATOM 668 C C . VAL A 1 80 ? -23.544 1.173 23.016 1.00 48.88 80 VAL A C 1
ATOM 670 O O . VAL A 1 80 ? -24.525 1.296 22.255 1.00 48.88 80 VAL A O 1
#

Solvent-accessible surface area (backbone atoms only — not comparable to full-atom values): 4408 Å² tot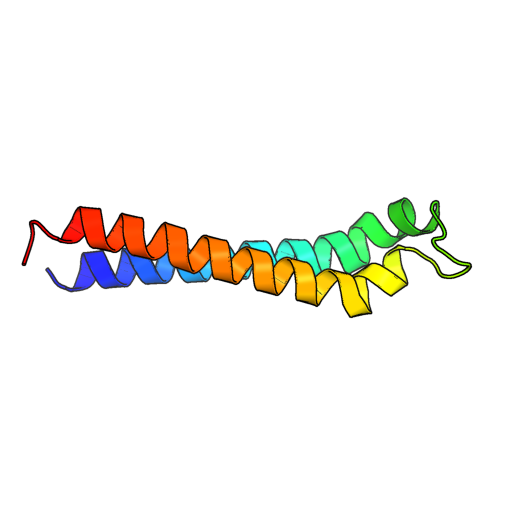al; per-residue (Å²): 121,75,61,61,59,53,52,52,54,50,51,50,53,50,51,51,51,51,50,50,47,48,47,54,50,40,49,41,56,71,37,19,74,67,32,45,75,45,60,62,94,85,42,42,35,24,58,51,33,57,71,55,43,46,56,55,53,50,53,52,49,50,54,49,47,59,53,51,52,51,57,50,49,62,72,52,55,84,78,112

Foldseek 3Di:
DVVVLVVQLVVLVVVLVVVLCCCLPVLLPVCQVVQQVDDDPNHRRSVVCNPPVSVVSVVVSVVVSVVVNVVSCVVCVVVD

Sequence (80 aa):
MKKNYWNASLRLTLGLLSIWFLVSFGAGILFRDFLDQYNIGGAPLGFWFAQQGSIYIFVILIFYYCFAIRRIEEKFKDEV

Secondary structure (DSSP, 8-state):
-HHHHHHHHHHHHHHHHHHHHIIIIIIIIITHHHHTTSEETTEEHHHHIIIIIHHHHHHHHHHHHHHHHHHHHHHHGGG-

pLDDT: mean 75.59, std 10.52, range [48.88, 91.06]